Protein AF-A0A0U3IJD3-F1 (afdb_monomer_lite)

Secondary structure (DSSP, 8-state):
---------------PPPPP----SEEEEEEEEEE--S-EEEEEE-TTS-EEEEETT-EEEEEEEEEEEEETTEEEEEEEEEEEEEEEETTEEEEEEEEEEEEEEE-

Structure (mmCIF, N/CA/C/O backbone):
data_AF-A0A0U3IJD3-F1
#
_entry.id   AF-A0A0U3IJD3-F1
#
loop_
_atom_site.group_PDB
_atom_site.id
_atom_site.type_symbol
_atom_site.label_atom_id
_atom_site.label_alt_id
_atom_site.label_comp_id
_atom_site.label_asym_id
_atom_site.label_entity_id
_atom_site.label_seq_id
_atom_site.pdbx_PDB_ins_code
_atom_site.Cartn_x
_atom_site.Cartn_y
_atom_site.Cartn_z
_atom_site.occupancy
_atom_site.B_iso_or_equiv
_atom_site.auth_seq_id
_atom_site.auth_comp_id
_atom_site.auth_asym_id
_atom_site.auth_atom_id
_atom_site.pdbx_PDB_model_num
ATOM 1 N N . MET A 1 1 ? 15.621 -13.611 -23.407 1.00 37.81 1 MET A N 1
ATOM 2 C CA . MET A 1 1 ? 14.267 -13.983 -22.932 1.00 37.81 1 MET A CA 1
ATOM 3 C C . MET A 1 1 ? 14.372 -14.985 -21.781 1.00 37.81 1 MET A C 1
ATOM 5 O O . MET A 1 1 ? 14.388 -16.190 -22.014 1.00 37.81 1 MET A O 1
ATOM 9 N N . LYS A 1 2 ? 14.530 -14.508 -20.540 1.00 36.44 2 LYS A N 1
ATOM 10 C CA . LYS A 1 2 ? 14.560 -15.371 -19.348 1.00 36.44 2 LYS A CA 1
ATOM 11 C C . LYS A 1 2 ? 13.130 -15.481 -18.817 1.00 36.44 2 LYS A C 1
ATOM 13 O O . LYS A 1 2 ? 12.544 -14.480 -18.428 1.00 36.44 2 LYS A O 1
ATOM 18 N N . LYS A 1 3 ? 12.552 -16.681 -18.885 1.00 38.66 3 LYS A N 1
ATOM 19 C CA . LYS A 1 3 ? 11.201 -16.972 -18.393 1.00 38.66 3 LYS A CA 1
ATOM 20 C C . LYS A 1 3 ? 11.256 -16.999 -16.863 1.00 38.66 3 LYS A C 1
ATOM 22 O O . LYS A 1 3 ? 11.812 -17.937 -16.301 1.00 38.66 3 LYS A O 1
ATOM 27 N N . PHE A 1 4 ? 10.733 -15.968 -16.205 1.00 46.16 4 PHE A N 1
ATOM 28 C CA . PHE A 1 4 ? 10.507 -15.999 -14.762 1.00 46.16 4 PHE A CA 1
ATOM 29 C C . PHE A 1 4 ? 9.245 -16.822 -14.495 1.00 46.16 4 PHE A C 1
ATOM 31 O O . PHE A 1 4 ? 8.131 -16.402 -14.801 1.00 46.16 4 PHE A O 1
ATOM 38 N N . SER A 1 5 ? 9.437 -18.043 -14.000 1.00 44.22 5 SER A N 1
ATOM 39 C CA . SER A 1 5 ? 8.352 -18.928 -13.585 1.00 44.22 5 SER A CA 1
ATOM 40 C C . SER A 1 5 ? 7.675 -18.357 -12.339 1.00 44.22 5 SER A C 1
ATOM 42 O O . SER A 1 5 ? 8.294 -18.261 -11.281 1.00 44.22 5 SER A O 1
ATOM 44 N N . LEU A 1 6 ? 6.403 -17.985 -12.472 1.00 47.16 6 LEU A N 1
ATOM 45 C CA . LEU A 1 6 ? 5.543 -17.537 -11.382 1.00 47.16 6 LEU A CA 1
ATOM 46 C C . LEU A 1 6 ? 5.217 -18.738 -10.477 1.00 47.16 6 LEU A C 1
ATOM 48 O O . LEU A 1 6 ? 4.380 -19.574 -10.816 1.00 47.16 6 LEU A O 1
ATOM 52 N N . ALA A 1 7 ? 5.915 -18.865 -9.348 1.00 51.81 7 ALA A N 1
ATOM 53 C CA . ALA A 1 7 ? 5.603 -19.869 -8.338 1.00 51.81 7 ALA A CA 1
ATOM 54 C C . ALA A 1 7 ? 4.404 -19.389 -7.505 1.00 51.81 7 ALA A C 1
ATOM 56 O O . ALA A 1 7 ? 4.516 -18.471 -6.696 1.00 51.81 7 ALA A O 1
ATOM 57 N N . VAL A 1 8 ? 3.242 -20.005 -7.726 1.0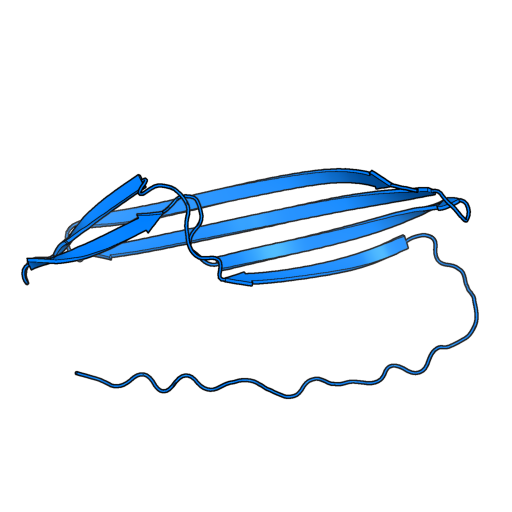0 50.66 8 VAL A N 1
ATOM 58 C CA . VAL A 1 8 ? 2.037 -19.816 -6.909 1.00 50.66 8 VAL A CA 1
ATOM 59 C C . VAL A 1 8 ? 2.298 -20.404 -5.520 1.00 50.66 8 VAL A C 1
ATOM 61 O O . VAL A 1 8 ? 2.387 -21.620 -5.358 1.00 50.66 8 VAL A O 1
ATOM 64 N N . LEU A 1 9 ? 2.429 -19.538 -4.513 1.00 49.53 9 LEU A N 1
ATOM 65 C CA . LEU A 1 9 ? 2.589 -19.918 -3.110 1.00 49.53 9 LEU A CA 1
ATOM 66 C C . LEU A 1 9 ? 1.215 -20.276 -2.511 1.00 49.53 9 LEU A C 1
ATOM 68 O O . LEU A 1 9 ? 0.625 -19.520 -1.745 1.00 49.53 9 LEU A O 1
ATOM 72 N N . ALA A 1 10 ? 0.670 -21.424 -2.908 1.00 55.12 10 ALA A N 1
ATOM 73 C CA . ALA A 1 10 ? -0.526 -21.999 -2.303 1.00 55.12 10 ALA A CA 1
ATOM 74 C C . ALA A 1 10 ? -0.116 -22.950 -1.170 1.00 55.12 10 ALA A C 1
ATOM 76 O O . ALA A 1 10 ? 0.291 -24.069 -1.460 1.00 55.12 10 ALA A O 1
ATOM 77 N N . ALA A 1 11 ? -0.196 -22.496 0.090 1.00 50.28 11 ALA A N 1
ATOM 78 C CA . ALA A 1 11 ? -0.558 -23.301 1.274 1.00 50.28 11 ALA A CA 1
ATOM 79 C C . ALA A 1 11 ? -0.167 -22.598 2.588 1.00 50.28 11 A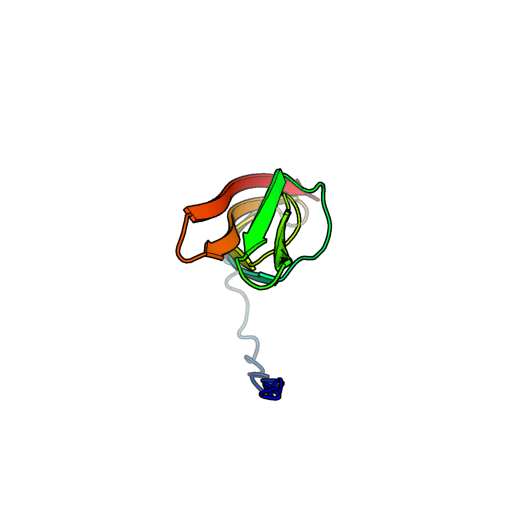LA A C 1
ATOM 81 O O . ALA A 1 11 ? 0.908 -22.837 3.128 1.00 50.28 11 ALA A O 1
ATOM 82 N N . LEU A 1 12 ? -1.080 -21.806 3.154 1.00 46.72 12 LEU A N 1
ATOM 83 C CA . LEU A 1 12 ? -1.131 -21.545 4.599 1.00 46.72 12 LEU A CA 1
ATOM 84 C C . LEU A 1 12 ? -2.598 -21.548 5.052 1.00 46.72 12 LEU A C 1
ATOM 86 O O . LEU A 1 12 ? -3.146 -20.542 5.483 1.00 46.72 12 LEU A O 1
ATOM 90 N N . SER A 1 13 ? -3.268 -22.692 4.920 1.00 46.47 13 SER A N 1
ATOM 91 C CA . SER A 1 13 ? -4.554 -22.932 5.579 1.00 46.47 13 SER A CA 1
ATOM 92 C C . SER A 1 13 ? -4.297 -23.521 6.964 1.00 46.47 13 SER A C 1
ATOM 94 O O . SER A 1 13 ? -4.385 -24.731 7.165 1.00 46.47 13 SER A O 1
ATOM 96 N N . THR A 1 14 ? -3.939 -22.670 7.925 1.00 54.34 14 THR A N 1
ATOM 97 C CA . THR A 1 14 ? -4.019 -23.019 9.346 1.00 54.34 14 THR A CA 1
ATOM 98 C C . THR A 1 14 ? -5.453 -22.789 9.806 1.00 54.34 14 THR A C 1
ATOM 100 O O . THR A 1 14 ? -5.881 -21.651 9.983 1.00 54.34 14 THR A O 1
ATOM 103 N N . THR A 1 15 ? -6.214 -23.865 9.990 1.00 53.62 15 THR A N 1
ATOM 104 C CA . THR A 1 15 ? -7.486 -23.821 10.716 1.00 53.62 15 THR A CA 1
ATOM 105 C C . THR A 1 15 ? -7.181 -23.576 12.193 1.00 53.62 15 THR A C 1
ATOM 107 O O . THR A 1 15 ? -6.772 -24.494 12.904 1.00 53.62 15 THR A O 1
ATOM 110 N N . ALA A 1 16 ? -7.327 -22.333 12.649 1.00 47.88 16 ALA A N 1
ATOM 111 C CA . ALA A 1 16 ? -7.338 -22.026 14.072 1.00 47.88 16 ALA A CA 1
ATOM 112 C C . ALA A 1 16 ? -8.689 -22.471 14.648 1.00 47.88 16 ALA A C 1
ATOM 114 O O . ALA A 1 16 ? -9.743 -22.029 14.192 1.00 47.88 16 ALA A O 1
ATOM 115 N N . TYR A 1 17 ? -8.649 -23.387 15.614 1.00 44.34 17 TYR A N 1
ATOM 116 C CA . TYR A 1 17 ? -9.813 -23.780 16.398 1.00 44.34 17 TYR A CA 1
ATOM 117 C C . TYR A 1 17 ? -10.315 -22.572 17.198 1.00 44.34 17 TYR A C 1
ATOM 119 O O . TYR A 1 17 ? -9.527 -21.890 17.853 1.00 44.34 17 TYR A O 1
ATOM 127 N N . ALA A 1 18 ? -11.619 -22.307 17.117 1.00 45.28 18 ALA A N 1
ATOM 128 C CA . ALA A 1 18 ? -12.298 -21.307 17.927 1.00 45.28 18 ALA A CA 1
ATOM 129 C C . ALA A 1 18 ? -12.296 -21.750 19.400 1.00 45.28 18 ALA A C 1
ATOM 131 O O . ALA A 1 18 ? -12.838 -22.805 19.728 1.00 45.28 18 ALA A O 1
ATOM 132 N N . SER A 1 19 ? -11.688 -20.940 20.266 1.00 40.22 19 SER A N 1
ATOM 133 C CA . SER A 1 19 ? -11.844 -21.016 21.721 1.00 40.22 19 SER A CA 1
ATOM 134 C C . SER A 1 19 ? -12.843 -19.943 22.162 1.00 40.22 19 SER A C 1
ATOM 136 O O . SER A 1 19 ? -12.829 -18.841 21.618 1.00 40.22 19 SER A O 1
ATOM 138 N N . GLU A 1 20 ? -13.710 -20.293 23.112 1.00 42.44 20 GLU A N 1
ATOM 139 C CA . GLU A 1 20 ? -14.856 -19.514 23.601 1.00 42.44 20 GLU A CA 1
ATOM 140 C C . GLU A 1 20 ? -14.552 -18.077 24.071 1.00 42.44 20 GLU A C 1
ATOM 142 O O . GLU A 1 20 ? -13.467 -17.756 24.560 1.00 42.44 20 GLU A O 1
ATOM 147 N N . ASP A 1 21 ? -15.597 -17.253 23.927 1.00 53.56 21 ASP A N 1
ATOM 148 C CA . ASP A 1 21 ? -15.762 -15.823 24.196 1.00 53.56 21 ASP A CA 1
ATOM 149 C C . ASP A 1 21 ? -15.057 -15.277 25.452 1.00 53.56 21 ASP A C 1
ATOM 151 O O . ASP A 1 21 ? -15.591 -15.225 26.560 1.00 53.56 21 ASP A O 1
ATOM 155 N N . ILE A 1 22 ? -13.888 -14.689 25.224 1.00 50.31 22 ILE A N 1
ATOM 156 C CA . ILE A 1 22 ? -13.646 -13.320 25.673 1.00 50.31 22 ILE A CA 1
ATOM 157 C C . ILE A 1 22 ? -13.866 -12.482 24.419 1.00 50.31 22 ILE A C 1
ATOM 159 O O . ILE A 1 22 ? -13.016 -12.507 23.527 1.00 50.31 22 ILE A O 1
ATOM 163 N N . THR A 1 23 ? -15.002 -11.786 24.310 1.00 66.81 23 THR A N 1
ATOM 164 C CA . THR A 1 23 ? -15.288 -10.895 23.177 1.00 66.81 23 THR A CA 1
ATOM 165 C C . THR A 1 23 ? -14.344 -9.699 23.276 1.00 66.81 23 THR A C 1
ATOM 167 O O . THR A 1 23 ? -14.685 -8.648 23.812 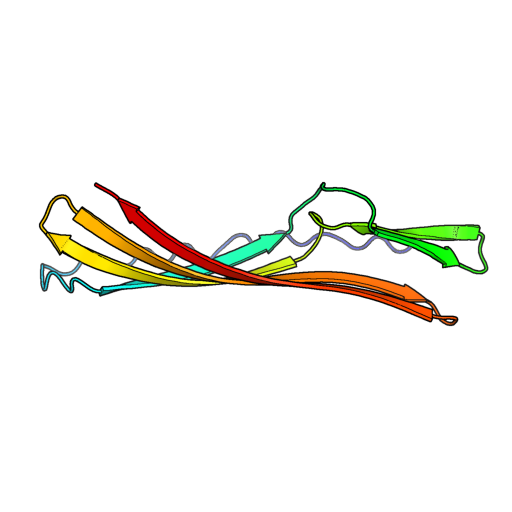1.00 66.81 23 THR A O 1
ATOM 170 N N . ASN A 1 24 ? -13.090 -9.889 22.866 1.00 76.62 24 ASN A N 1
ATOM 171 C CA . ASN A 1 24 ? -12.124 -8.815 22.775 1.00 76.62 24 ASN A CA 1
ATOM 172 C C . ASN A 1 24 ? -12.665 -7.858 21.710 1.00 76.62 24 ASN A C 1
ATOM 174 O O . ASN A 1 24 ? -12.736 -8.249 20.542 1.00 76.62 24 ASN A O 1
A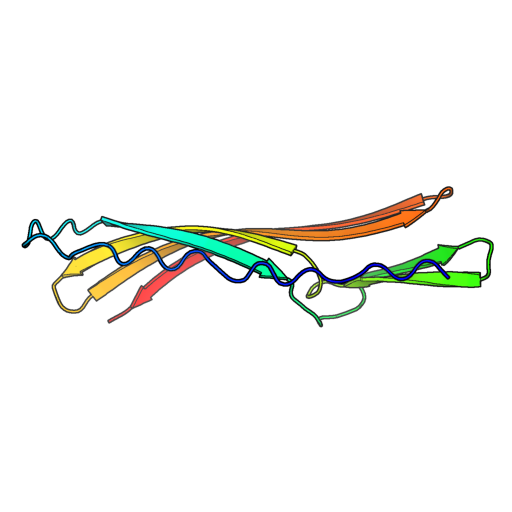TOM 178 N N . PRO A 1 25 ? -13.065 -6.628 22.079 1.00 90.06 25 PRO A N 1
ATOM 179 C CA . PRO A 1 25 ? -13.623 -5.696 21.112 1.00 90.06 25 PRO A CA 1
ATOM 180 C C . PRO A 1 25 ? -12.585 -5.313 20.053 1.00 90.06 25 PRO A C 1
ATOM 182 O O . PRO A 1 25 ? -12.955 -4.779 19.015 1.00 90.06 25 PRO A O 1
ATOM 185 N N . LEU A 1 26 ? -11.298 -5.589 20.293 1.00 93.75 26 LEU A N 1
ATOM 186 C CA . LEU A 1 26 ? -10.201 -5.300 19.388 1.00 93.75 26 LEU A CA 1
ATOM 187 C C . LEU A 1 26 ? -9.829 -6.519 18.530 1.00 93.75 26 LEU A C 1
ATOM 189 O O . LEU A 1 26 ? -9.419 -7.560 19.042 1.00 93.75 26 LEU A O 1
ATOM 193 N N . SER A 1 27 ? -9.883 -6.350 17.210 1.00 94.00 27 SER A N 1
ATOM 194 C CA . SER A 1 27 ? -9.369 -7.300 16.214 1.00 94.00 27 SER A CA 1
ATOM 195 C C . SER A 1 27 ? -8.301 -6.643 15.343 1.00 94.00 27 SER A C 1
ATOM 197 O O . SER A 1 27 ? -8.366 -5.444 15.099 1.00 94.00 27 SER A O 1
ATOM 199 N N . PHE A 1 28 ? -7.339 -7.416 14.838 1.00 95.06 28 PHE A N 1
ATOM 200 C CA . PHE A 1 28 ? -6.263 -6.920 13.971 1.00 95.06 28 PHE A CA 1
ATOM 201 C C . PHE A 1 28 ? -6.399 -7.465 12.550 1.00 95.06 28 PHE A C 1
ATOM 203 O O . PHE A 1 28 ? -6.927 -8.553 12.333 1.00 95.06 28 PHE A O 1
ATOM 210 N N . SER A 1 29 ? -5.889 -6.715 11.580 1.00 94.19 29 SER A N 1
ATOM 211 C CA . SER A 1 29 ? -5.856 -7.089 10.169 1.00 94.19 29 SER A CA 1
ATOM 212 C C . SER A 1 29 ? -4.523 -6.695 9.541 1.00 94.19 29 SER A C 1
ATOM 214 O O . SER A 1 29 ? -3.874 -5.738 9.966 1.00 94.19 29 SER A O 1
ATOM 216 N N . ALA A 1 30 ? -4.121 -7.451 8.527 1.00 96.69 30 ALA A N 1
ATOM 217 C CA . ALA A 1 30 ? -2.976 -7.159 7.681 1.00 96.69 30 ALA A CA 1
ATOM 218 C C . ALA A 1 30 ? -3.436 -7.192 6.223 1.00 96.69 30 ALA A C 1
ATOM 220 O O . ALA A 1 30 ? -4.255 -8.032 5.845 1.00 96.69 30 ALA A O 1
ATOM 221 N N . THR A 1 31 ? -2.892 -6.293 5.415 1.00 94.94 31 THR A N 1
ATOM 222 C CA . THR A 1 31 ? -3.221 -6.148 3.999 1.00 94.94 31 THR A CA 1
ATOM 223 C C . THR A 1 31 ? -1.949 -6.320 3.191 1.00 94.94 31 THR A C 1
ATOM 225 O O . THR A 1 31 ? -0.949 -5.657 3.454 1.00 94.94 31 THR A O 1
ATOM 228 N N . ALA A 1 32 ? -1.988 -7.196 2.195 1.00 97.00 32 ALA A N 1
ATOM 229 C CA . ALA A 1 32 ? -0.941 -7.331 1.196 1.00 97.00 32 ALA A CA 1
ATOM 230 C C . ALA A 1 32 ? -1.591 -7.646 -0.151 1.00 97.00 32 ALA A C 1
ATOM 232 O O . ALA A 1 32 ? -2.475 -8.500 -0.227 1.00 97.00 32 ALA A O 1
ATOM 233 N N . GLY A 1 33 ? -1.175 -6.966 -1.212 1.00 96.06 33 GLY A N 1
ATOM 234 C CA . GLY A 1 33 ? -1.724 -7.191 -2.543 1.00 96.06 33 GLY A CA 1
ATOM 235 C C . GLY A 1 33 ? -0.938 -6.469 -3.623 1.00 96.06 33 GLY A C 1
ATOM 236 O O . GLY A 1 33 ? -0.131 -5.595 -3.328 1.00 96.06 33 GLY A O 1
ATOM 237 N N . TYR A 1 34 ? -1.185 -6.840 -4.875 1.00 95.88 34 TYR A N 1
ATOM 238 C CA . TYR A 1 34 ? -0.670 -6.134 -6.043 1.00 95.88 34 TYR A CA 1
ATOM 239 C C . TYR A 1 34 ? -1.857 -5.640 -6.869 1.00 95.88 34 TYR A C 1
ATOM 241 O O . TYR A 1 34 ? -2.771 -6.421 -7.152 1.00 95.88 34 TYR A O 1
ATOM 249 N N . THR A 1 35 ? -1.878 -4.360 -7.222 1.00 94.94 35 THR A N 1
ATOM 250 C CA . THR A 1 35 ? -2.960 -3.745 -7.997 1.00 94.94 35 THR A CA 1
ATOM 251 C C . THR A 1 35 ? -2.504 -3.405 -9.406 1.00 94.94 35 THR A C 1
ATOM 253 O O . THR A 1 35 ? -1.317 -3.269 -9.683 1.00 94.94 35 THR A O 1
ATOM 256 N N . PHE A 1 36 ? -3.472 -3.275 -10.312 1.00 93.50 36 PHE A N 1
ATOM 257 C CA . PHE A 1 36 ? -3.251 -2.886 -11.699 1.00 93.50 36 PHE A CA 1
ATOM 258 C C . PHE A 1 36 ? -4.266 -1.806 -12.073 1.00 93.50 36 PHE A C 1
ATOM 260 O O . PHE A 1 36 ? -5.445 -1.920 -11.734 1.00 93.50 36 PHE A O 1
ATOM 267 N N . GLY A 1 37 ? -3.828 -0.787 -12.811 1.00 91.75 37 GLY A N 1
ATOM 268 C CA . GLY A 1 37 ? -4.687 0.290 -13.303 1.00 91.75 37 GLY A CA 1
ATOM 269 C C . GLY A 1 37 ? -4.245 1.672 -12.831 1.00 91.75 37 GLY A C 1
ATOM 270 O O . GLY A 1 37 ? -3.082 1.885 -12.491 1.00 91.75 37 GLY A O 1
ATOM 271 N N . GLY A 1 38 ? -5.188 2.615 -12.840 1.00 92.50 38 GLY A N 1
ATOM 272 C CA . GLY A 1 38 ? -4.917 4.031 -12.600 1.00 92.50 38 GLY A CA 1
ATOM 273 C C . GLY A 1 38 ? -4.244 4.729 -13.784 1.00 92.50 38 GLY A C 1
ATOM 274 O O . GLY A 1 38 ? -3.941 4.114 -14.811 1.00 92.50 38 GLY A O 1
ATOM 275 N N . ASP A 1 39 ? -4.021 6.028 -13.612 1.00 94.69 39 ASP A N 1
ATOM 276 C CA . ASP A 1 39 ? -3.417 6.879 -14.633 1.00 94.69 39 ASP A CA 1
ATOM 277 C C . ASP A 1 39 ? -1.893 6.723 -14.654 1.00 94.69 39 ASP A C 1
ATOM 279 O O . ASP A 1 39 ? -1.256 6.513 -13.615 1.00 94.69 39 ASP A O 1
ATOM 283 N N . THR A 1 40 ? -1.306 6.834 -15.847 1.00 95.06 40 THR A N 1
ATOM 284 C CA . THR A 1 40 ? 0.150 6.870 -16.016 1.00 95.06 40 THR A CA 1
ATOM 285 C C . THR A 1 40 ? 0.695 8.179 -15.457 1.00 95.06 40 THR A C 1
ATOM 287 O O . THR A 1 40 ? 0.298 9.256 -15.898 1.00 95.06 40 THR A O 1
ATOM 290 N N . LEU A 1 41 ? 1.618 8.079 -14.502 1.00 92.06 41 LEU A N 1
ATOM 291 C CA . LEU A 1 41 ? 2.282 9.227 -13.883 1.00 92.06 41 LEU A CA 1
ATOM 292 C C . LEU A 1 41 ? 3.563 9.609 -14.623 1.00 92.06 41 LEU A C 1
ATOM 294 O O . LEU A 1 41 ? 3.908 10.785 -14.702 1.00 92.06 41 LEU A O 1
ATOM 298 N N . GLY A 1 42 ? 4.246 8.620 -15.193 1.00 91.12 42 GLY A N 1
ATOM 299 C CA . GLY A 1 42 ? 5.411 8.828 -16.036 1.00 91.12 42 GLY A CA 1
ATOM 300 C C . GLY A 1 42 ? 5.839 7.539 -16.721 1.00 91.12 42 GLY A C 1
ATOM 301 O O . GLY A 1 42 ? 5.488 6.442 -16.282 1.00 91.12 42 GLY A O 1
ATOM 302 N N . THR A 1 43 ? 6.590 7.698 -17.805 1.00 90.81 43 THR A N 1
ATOM 303 C CA . THR A 1 43 ? 7.171 6.599 -18.574 1.00 90.81 43 THR A CA 1
ATOM 304 C C . THR A 1 43 ? 8.660 6.850 -18.715 1.00 90.81 43 THR A C 1
ATOM 306 O O . THR A 1 43 ? 9.066 7.918 -19.175 1.00 90.81 43 THR A O 1
ATOM 309 N N . LEU A 1 44 ? 9.457 5.868 -18.318 1.00 89.12 44 LEU A N 1
ATOM 310 C CA . LEU A 1 44 ? 10.882 5.815 -18.609 1.00 89.12 44 LEU A CA 1
ATOM 311 C C . LEU A 1 44 ? 11.079 5.086 -19.935 1.00 89.12 44 LEU A C 1
ATOM 313 O O . LEU A 1 44 ? 10.475 4.038 -20.151 1.00 89.12 44 LEU A O 1
ATOM 317 N N . VAL A 1 45 ? 11.908 5.663 -20.804 1.00 88.12 45 VAL A N 1
ATOM 318 C CA . VAL A 1 45 ? 12.330 5.060 -22.073 1.00 88.12 45 VAL A CA 1
ATOM 319 C C . VAL A 1 45 ? 13.795 4.666 -21.931 1.00 88.12 45 VAL A C 1
ATOM 321 O O . VAL A 1 45 ? 14.634 5.500 -21.578 1.00 88.12 45 VAL A O 1
ATOM 324 N N . TYR A 1 46 ? 14.077 3.392 -22.167 1.00 84.81 46 TYR A N 1
ATOM 325 C CA . TYR A 1 46 ? 15.395 2.786 -22.036 1.00 84.81 46 TYR A CA 1
ATOM 326 C C . TYR A 1 46 ? 16.206 2.923 -23.332 1.00 84.81 46 TYR A C 1
ATOM 328 O O . TYR A 1 46 ? 15.667 3.215 -24.398 1.00 84.81 46 TYR A O 1
ATOM 336 N N . GLU A 1 47 ? 17.520 2.698 -23.254 1.00 86.94 47 GLU A N 1
ATOM 337 C CA . GLU A 1 47 ? 18.424 2.811 -24.413 1.00 86.94 47 GLU A CA 1
ATOM 338 C C . GLU A 1 47 ? 18.157 1.769 -25.513 1.00 86.94 47 GLU A C 1
ATOM 340 O O . GLU A 1 47 ? 18.566 1.962 -26.656 1.00 86.94 47 GLU A O 1
ATOM 345 N N . ASP A 1 48 ? 17.475 0.669 -25.183 1.00 87.44 48 ASP A N 1
ATOM 346 C CA . ASP A 1 48 ? 17.050 -0.369 -26.128 1.00 87.44 48 ASP A CA 1
ATOM 347 C C . ASP A 1 48 ? 15.656 -0.109 -26.733 1.00 87.44 48 ASP A C 1
ATOM 349 O O . ASP A 1 48 ? 15.044 -1.028 -27.282 1.00 87.44 48 ASP A O 1
ATOM 353 N N . ASP A 1 49 ? 15.162 1.131 -26.624 1.00 86.25 49 ASP A N 1
ATOM 354 C CA . ASP A 1 49 ? 13.820 1.592 -27.008 1.00 86.25 49 ASP A CA 1
ATOM 355 C C . ASP A 1 49 ? 12.659 0.901 -26.261 1.00 86.25 49 ASP A C 1
ATOM 357 O O . ASP A 1 49 ? 11.492 1.121 -26.598 1.00 86.25 49 ASP A O 1
ATOM 361 N N . SER A 1 50 ? 12.927 0.081 -25.235 1.00 88.25 50 SER A N 1
ATOM 362 C CA . SER A 1 50 ? 11.866 -0.408 -24.350 1.00 88.25 50 SER A CA 1
ATOM 363 C C . SER A 1 50 ? 11.368 0.700 -23.421 1.00 88.25 50 SER A C 1
ATOM 365 O O . SER A 1 50 ? 12.039 1.715 -23.214 1.00 88.25 50 SER A O 1
ATOM 367 N N . ASP A 1 51 ? 10.181 0.521 -22.844 1.00 88.50 51 ASP A N 1
ATOM 368 C CA . ASP A 1 51 ? 9.604 1.474 -21.906 1.00 88.50 51 ASP A CA 1
ATOM 369 C C . ASP A 1 51 ? 9.026 0.803 -20.654 1.00 88.50 51 ASP A C 1
ATOM 371 O O . ASP A 1 51 ? 8.674 -0.379 -20.632 1.00 88.50 51 ASP A O 1
ATOM 375 N N . ASN A 1 52 ? 8.958 1.571 -19.568 1.00 88.56 52 ASN A N 1
ATOM 376 C CA . ASN A 1 52 ? 8.273 1.166 -18.348 1.00 88.56 52 ASN A CA 1
ATOM 377 C C . ASN A 1 52 ? 7.523 2.358 -17.749 1.00 88.56 52 ASN A C 1
ATOM 379 O O . ASN A 1 52 ? 8.082 3.440 -17.552 1.00 88.56 52 ASN A O 1
ATOM 383 N N . SER A 1 53 ? 6.234 2.159 -17.482 1.00 91.06 53 SER A N 1
ATOM 384 C CA . SER A 1 53 ? 5.341 3.194 -16.969 1.00 91.06 53 SER A CA 1
ATOM 385 C C . SER A 1 53 ? 5.013 2.958 -15.506 1.00 91.06 53 SER A C 1
ATOM 387 O O . SER A 1 53 ? 4.489 1.905 -15.151 1.00 91.06 53 SER A O 1
ATOM 389 N N . VAL A 1 54 ? 5.188 3.996 -14.695 1.00 92.38 54 VAL A N 1
ATOM 390 C CA . VAL A 1 54 ? 4.720 4.029 -13.306 1.00 92.38 54 VAL A CA 1
ATOM 391 C C . VAL A 1 54 ? 3.306 4.597 -13.271 1.00 92.38 54 VAL A C 1
ATOM 393 O O . VAL A 1 54 ? 3.028 5.635 -13.891 1.00 92.38 54 VAL A O 1
ATOM 396 N N . LYS A 1 55 ? 2.392 3.932 -12.558 1.00 94.12 55 LYS A N 1
ATOM 397 C CA . LYS A 1 55 ? 0.967 4.306 -12.514 1.00 94.12 55 LYS A CA 1
ATOM 398 C C . LYS A 1 55 ? 0.474 4.548 -11.096 1.00 94.12 55 LYS A C 1
ATOM 400 O O . LYS A 1 55 ? 0.850 3.857 -10.161 1.00 94.12 55 LYS A O 1
ATOM 405 N N . ALA A 1 56 ? -0.479 5.465 -10.944 1.00 91.88 56 ALA A N 1
ATOM 406 C CA . ALA A 1 56 ? -1.049 5.815 -9.637 1.00 91.88 56 ALA A CA 1
ATOM 407 C C . ALA A 1 56 ? -1.858 4.681 -8.966 1.00 91.88 56 ALA A C 1
ATOM 409 O O . ALA A 1 56 ? -2.173 4.755 -7.774 1.00 91.88 56 ALA A O 1
ATOM 410 N N . GLY A 1 57 ? -2.265 3.670 -9.741 1.00 91.19 57 GLY A N 1
ATOM 411 C CA . GLY A 1 57 ? -3.088 2.544 -9.293 1.00 91.19 57 GLY A CA 1
ATOM 412 C C . GLY A 1 57 ? -2.433 1.175 -9.476 1.00 91.19 57 GLY A C 1
ATOM 413 O O . GLY A 1 57 ? -3.077 0.164 -9.192 1.00 91.19 57 GLY A O 1
ATOM 414 N N . SER A 1 58 ? -1.193 1.129 -9.960 1.00 94.00 58 SER A N 1
ATOM 415 C CA . SER A 1 58 ? -0.441 -0.113 -10.129 1.00 94.00 58 SER A CA 1
ATOM 416 C C . SER A 1 58 ? 0.547 -0.273 -8.985 1.00 94.00 58 SER A C 1
ATOM 418 O O . SER A 1 58 ? 0.967 0.728 -8.417 1.00 94.00 58 SER A O 1
ATOM 420 N N . GLY A 1 59 ? 0.923 -1.511 -8.674 1.00 94.75 59 GLY A N 1
ATOM 421 C CA . GLY A 1 59 ? 2.014 -1.790 -7.748 1.00 94.75 59 GLY A CA 1
ATOM 422 C C . GLY A 1 59 ? 1.598 -2.512 -6.470 1.00 94.75 59 GLY A C 1
ATOM 423 O O . GLY A 1 59 ? 0.509 -3.075 -6.354 1.00 94.75 59 GLY A O 1
ATOM 424 N N . LEU A 1 60 ? 2.523 -2.562 -5.514 1.00 96.88 60 LEU A N 1
ATOM 425 C CA . LEU A 1 60 ? 2.387 -3.311 -4.268 1.00 96.88 60 LEU A CA 1
ATOM 426 C C . LEU A 1 60 ? 1.691 -2.467 -3.200 1.00 96.88 60 LEU A C 1
ATOM 428 O O . LEU A 1 60 ? 2.124 -1.357 -2.900 1.00 96.88 60 LEU A O 1
ATOM 432 N N . ILE A 1 61 ? 0.683 -3.035 -2.547 1.00 97.38 61 ILE A N 1
ATOM 433 C CA . ILE A 1 61 ? 0.047 -2.473 -1.357 1.00 97.38 61 ILE A CA 1
ATOM 434 C C . ILE A 1 61 ? 0.389 -3.349 -0.162 1.00 97.38 61 ILE A C 1
ATOM 436 O O . ILE A 1 61 ? 0.121 -4.550 -0.178 1.00 97.38 61 ILE A O 1
ATOM 440 N N . LEU A 1 62 ? 0.927 -2.738 0.890 1.00 97.94 62 LEU A N 1
ATOM 441 C CA . LEU A 1 62 ? 1.120 -3.358 2.198 1.00 97.94 62 LEU A CA 1
ATOM 442 C C . LEU A 1 62 ? 0.471 -2.488 3.266 1.00 97.94 62 LEU A C 1
ATOM 444 O O . LEU A 1 62 ? 0.566 -1.266 3.221 1.00 97.94 62 LEU A O 1
ATOM 448 N N . GLY A 1 63 ? -0.169 -3.095 4.251 1.00 97.69 63 GLY A N 1
ATOM 449 C CA . GLY A 1 63 ? -0.834 -2.348 5.301 1.00 97.69 63 GLY A CA 1
ATOM 450 C C . GLY A 1 63 ? -1.266 -3.205 6.467 1.00 97.69 63 GLY A C 1
ATOM 451 O O . GLY A 1 63 ? -1.079 -4.421 6.501 1.00 97.69 63 GLY A O 1
ATOM 452 N N . GLY A 1 64 ? -1.872 -2.538 7.428 1.00 97.62 64 GLY A N 1
ATOM 453 C CA . GLY A 1 64 ? -2.474 -3.168 8.579 1.00 97.62 64 GLY A CA 1
ATOM 454 C C . GLY A 1 64 ? -3.567 -2.292 9.142 1.00 97.62 64 GLY A C 1
ATOM 455 O O . GLY A 1 64 ? -3.685 -1.107 8.823 1.00 97.62 64 GLY A O 1
ATOM 456 N N . GLY A 1 65 ? -4.368 -2.896 9.993 1.00 97.12 65 GLY A N 1
ATOM 457 C CA . GLY A 1 65 ? -5.469 -2.206 10.616 1.00 97.12 65 GLY A CA 1
ATOM 458 C C . GLY A 1 65 ? -5.932 -2.906 11.863 1.00 97.12 65 GLY A C 1
ATOM 459 O O . GLY A 1 65 ? -5.537 -4.033 12.16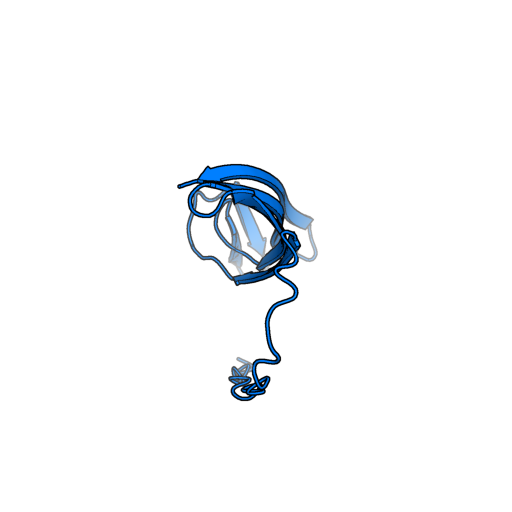7 1.00 97.12 65 GLY A O 1
ATOM 460 N N . PHE A 1 66 ? -6.809 -2.231 12.573 1.00 96.12 66 PHE A N 1
ATOM 461 C CA . PHE A 1 66 ? -7.527 -2.818 13.677 1.00 96.12 66 PHE A CA 1
ATOM 462 C C . PHE A 1 66 ? -8.983 -2.387 13.634 1.00 96.12 66 PHE A C 1
ATOM 464 O O . PHE A 1 66 ? -9.338 -1.320 13.132 1.00 96.12 66 PHE A O 1
ATOM 471 N N . ASN A 1 67 ? -9.825 -3.268 14.140 1.00 95.75 67 ASN A N 1
ATOM 472 C CA . ASN A 1 67 ? -11.245 -3.062 14.289 1.00 95.75 67 ASN A CA 1
ATOM 473 C C . ASN A 1 67 ? -11.577 -2.990 15.771 1.00 95.75 67 ASN A C 1
ATOM 475 O O . ASN A 1 67 ? -11.081 -3.817 16.535 1.00 95.75 67 ASN A O 1
ATOM 479 N N . TYR A 1 68 ? -12.415 -2.035 16.151 1.00 94.88 68 TYR A N 1
ATOM 480 C CA . TYR A 1 68 ? -12.930 -1.903 17.502 1.00 94.88 68 TYR A CA 1
ATOM 481 C C . TYR A 1 68 ? -14.458 -1.986 17.499 1.00 94.88 68 TYR A C 1
ATOM 483 O O . TYR A 1 68 ? -15.123 -1.098 16.962 1.00 94.88 68 TYR A O 1
ATOM 491 N N . ALA A 1 69 ? -15.001 -3.032 18.119 1.00 94.44 69 ALA A N 1
ATOM 492 C CA . ALA A 1 69 ? -16.433 -3.199 18.333 1.00 94.44 69 ALA A CA 1
ATOM 493 C C . ALA A 1 69 ? -16.898 -2.294 19.480 1.00 94.44 69 ALA A C 1
ATOM 495 O O . ALA A 1 69 ? -16.543 -2.495 20.644 1.00 94.44 69 ALA A O 1
ATOM 496 N N . LEU A 1 70 ? -17.686 -1.270 19.155 1.00 92.00 70 LEU A N 1
ATOM 497 C CA . LEU A 1 70 ? -18.296 -0.375 20.143 1.00 92.00 70 LEU A CA 1
ATOM 498 C C . LEU A 1 70 ? -19.566 -0.984 20.741 1.00 92.00 70 LEU A C 1
ATOM 500 O O . LEU A 1 70 ? -19.907 -0.701 21.890 1.00 92.00 70 LEU A O 1
ATOM 504 N N . SER A 1 71 ? -20.282 -1.791 19.959 1.00 91.50 71 SER A N 1
ATOM 505 C CA . SER A 1 71 ? -21.475 -2.525 20.376 1.00 91.50 71 SER A CA 1
ATOM 506 C C . SER A 1 71 ? -21.631 -3.803 19.542 1.00 91.50 71 SER A C 1
ATOM 508 O O . SER A 1 71 ? -20.797 -4.109 18.700 1.00 91.50 71 SER A O 1
ATOM 510 N N . GLN A 1 72 ? -22.718 -4.551 19.749 1.00 88.19 72 GLN A N 1
ATOM 511 C CA . GLN A 1 72 ? -23.023 -5.748 18.950 1.00 88.19 72 GLN A CA 1
ATOM 512 C C . GLN A 1 72 ? -23.365 -5.441 17.480 1.00 88.19 72 GLN A C 1
ATOM 514 O O . GLN A 1 72 ? -23.476 -6.362 16.677 1.00 88.19 72 GLN A O 1
ATOM 519 N N . THR A 1 73 ? -23.591 -4.172 17.138 1.00 93.19 73 THR A N 1
ATOM 520 C CA . THR A 1 73 ? -24.075 -3.736 15.819 1.00 93.19 73 THR A CA 1
ATOM 521 C C . THR A 1 73 ? -23.323 -2.513 15.305 1.00 93.19 73 THR A C 1
ATOM 523 O O . THR A 1 73 ? -23.847 -1.787 14.467 1.00 93.19 73 THR A O 1
ATOM 526 N N . PHE A 1 74 ? -22.188 -2.158 15.909 1.00 94.00 74 PHE A N 1
ATOM 527 C CA . PHE A 1 74 ? -21.459 -0.964 15.507 1.00 94.00 74 PHE A CA 1
ATOM 528 C C . PHE A 1 74 ? -19.977 -1.087 15.817 1.00 94.00 74 PHE A C 1
ATOM 530 O O . PHE A 1 74 ? -19.579 -1.281 16.971 1.00 94.00 74 PHE A O 1
ATOM 537 N N . ASP A 1 75 ? -19.182 -0.848 14.785 1.00 94.00 75 ASP A N 1
ATOM 538 C CA . ASP A 1 75 ? -17.744 -1.034 14.778 1.00 94.00 75 ASP A CA 1
ATOM 539 C C . ASP A 1 75 ? -17.051 0.186 14.164 1.00 94.00 75 ASP A C 1
ATOM 541 O O . ASP A 1 75 ? -17.602 0.906 13.326 1.00 94.00 75 ASP A O 1
ATOM 545 N N . ILE A 1 76 ? -15.794 0.392 14.550 1.00 97.00 76 ILE A N 1
ATOM 546 C CA . ILE A 1 76 ? -14.885 1.323 13.883 1.00 97.00 76 ILE A CA 1
ATOM 547 C C . ILE A 1 76 ? -13.661 0.554 13.409 1.00 97.00 76 ILE A C 1
ATOM 549 O O . ILE A 1 76 ? -12.946 -0.048 14.212 1.00 97.00 76 ILE A O 1
ATOM 553 N N . ARG A 1 77 ? -13.364 0.657 12.113 1.00 96.44 77 ARG A N 1
ATOM 554 C CA . ARG A 1 77 ? -12.124 0.156 11.522 1.00 96.44 77 ARG A CA 1
ATOM 555 C C . ARG A 1 77 ? -11.150 1.287 11.259 1.00 96.44 77 ARG A C 1
ATOM 557 O O . ARG A 1 77 ? -11.518 2.298 10.666 1.00 96.44 77 ARG A O 1
ATOM 564 N N . LEU A 1 78 ? -9.900 1.073 11.644 1.00 98.00 78 LEU A N 1
ATOM 565 C CA . LEU A 1 78 ? -8.769 1.921 11.300 1.00 98.00 78 LEU A CA 1
ATOM 566 C C . LEU A 1 78 ? -7.793 1.112 10.453 1.00 98.00 78 LEU A C 1
ATOM 568 O O . LEU A 1 78 ? -7.358 0.047 10.885 1.00 98.00 78 LEU A O 1
ATOM 572 N N . ASN A 1 79 ? -7.434 1.617 9.273 1.00 97.69 79 ASN A N 1
ATOM 573 C CA . ASN A 1 79 ? -6.408 1.010 8.423 1.00 97.69 79 ASN A CA 1
ATOM 574 C C . ASN A 1 79 ? -5.347 2.037 8.038 1.00 97.69 79 ASN A C 1
ATOM 576 O O . ASN A 1 79 ? -5.635 3.222 7.867 1.00 97.69 79 ASN A O 1
ATOM 580 N N . ALA A 1 80 ? -4.123 1.559 7.855 1.00 98.19 80 ALA A N 1
ATOM 581 C CA . ALA A 1 80 ? -3.017 2.296 7.272 1.00 98.19 80 ALA A CA 1
ATOM 582 C C . ALA A 1 80 ? -2.294 1.401 6.262 1.00 98.19 80 ALA A C 1
ATOM 584 O O . ALA A 1 80 ? -2.107 0.205 6.493 1.00 98.19 80 ALA A O 1
ATOM 585 N N . SER A 1 81 ? -1.883 1.972 5.136 1.00 97.69 81 SER A N 1
ATOM 586 C CA . SER A 1 81 ? -1.222 1.243 4.058 1.00 97.69 81 SER A CA 1
ATOM 587 C C . SER A 1 81 ? -0.216 2.113 3.315 1.00 97.69 81 SER A C 1
ATOM 589 O O . SER A 1 81 ? -0.351 3.335 3.253 1.00 97.69 81 SER A O 1
ATOM 591 N N . ILE A 1 82 ? 0.788 1.465 2.739 1.00 97.44 82 ILE A N 1
ATOM 592 C CA . ILE A 1 82 ? 1.720 2.025 1.770 1.00 97.44 82 ILE A CA 1
ATOM 593 C C . ILE A 1 82 ? 1.456 1.360 0.416 1.00 97.44 82 ILE A C 1
ATOM 595 O O . ILE A 1 82 ? 1.301 0.142 0.340 1.00 97.44 82 ILE A O 1
ATOM 599 N N . HIS A 1 83 ? 1.375 2.163 -0.639 1.00 97.25 83 HIS A N 1
ATOM 600 C CA . HIS A 1 83 ? 1.239 1.724 -2.024 1.00 97.25 83 HIS A CA 1
ATOM 601 C C . HIS A 1 83 ? 2.474 2.179 -2.800 1.00 97.25 83 HIS A C 1
ATOM 603 O O . HIS A 1 83 ? 2.802 3.364 -2.749 1.00 97.25 83 HIS A O 1
ATOM 609 N N . LEU A 1 84 ? 3.159 1.249 -3.461 1.00 94.94 84 LEU A N 1
ATOM 610 C CA . LEU A 1 84 ? 4.455 1.457 -4.099 1.00 94.94 84 LEU A CA 1
ATOM 611 C C . LEU A 1 84 ? 4.441 0.953 -5.541 1.00 94.94 84 LEU A C 1
ATOM 613 O O . LEU A 1 84 ? 4.035 -0.183 -5.782 1.00 94.94 84 LEU A O 1
ATOM 617 N N . ASP A 1 85 ? 4.966 1.759 -6.456 1.00 93.81 85 ASP A N 1
ATOM 618 C CA . ASP A 1 85 ? 5.268 1.376 -7.838 1.00 93.81 85 ASP A CA 1
ATOM 619 C C . ASP A 1 85 ? 6.572 2.053 -8.264 1.00 93.81 85 ASP A C 1
ATOM 621 O O . ASP A 1 85 ? 6.824 3.198 -7.882 1.00 93.81 85 ASP A O 1
ATOM 625 N N . SER A 1 86 ? 7.422 1.366 -9.020 1.00 90.25 86 SER A N 1
ATOM 626 C CA . SER A 1 86 ? 8.698 1.930 -9.460 1.00 90.25 86 SER A CA 1
ATOM 627 C C . SER A 1 86 ? 9.112 1.412 -10.827 1.00 90.25 86 SER A C 1
ATOM 629 O O . SER A 1 86 ? 8.809 0.285 -11.222 1.00 90.25 86 SER A O 1
ATOM 631 N N . ALA A 1 87 ? 9.839 2.259 -11.542 1.00 87.75 87 ALA A N 1
ATOM 632 C CA . ALA A 1 87 ? 10.565 1.909 -12.743 1.00 87.75 87 ALA A CA 1
ATOM 633 C C . ALA A 1 87 ? 11.996 2.430 -12.589 1.00 87.75 87 ALA A C 1
ATOM 635 O O . ALA A 1 87 ? 12.219 3.629 -12.421 1.00 87.75 87 ALA A O 1
ATOM 636 N N . ASP A 1 88 ? 12.952 1.507 -12.618 1.00 84.38 88 ASP A N 1
ATOM 637 C CA . ASP A 1 88 ? 14.377 1.795 -12.490 1.00 84.38 88 ASP A CA 1
ATOM 638 C C . ASP A 1 88 ? 15.037 1.725 -13.873 1.00 84.38 88 ASP A C 1
ATOM 640 O O . ASP A 1 88 ? 14.781 0.780 -14.628 1.00 84.38 88 ASP A O 1
ATOM 644 N N . ALA A 1 89 ? 15.882 2.706 -14.203 1.00 76.19 89 ALA A N 1
ATOM 645 C CA . ALA A 1 89 ? 16.718 2.746 -15.403 1.00 76.19 89 ALA A CA 1
ATOM 646 C C . ALA A 1 89 ? 18.138 3.234 -15.074 1.00 76.19 89 ALA A C 1
ATOM 648 O O . ALA A 1 89 ? 18.349 3.949 -14.096 1.00 76.19 89 ALA A O 1
ATOM 649 N N . GLU A 1 90 ? 19.129 2.879 -15.902 1.00 76.94 90 GLU A N 1
ATOM 650 C CA . GLU A 1 90 ? 20.530 3.300 -15.695 1.00 76.94 90 GLU A CA 1
ATOM 651 C C . GLU A 1 90 ? 20.704 4.829 -15.725 1.00 76.94 90 GLU A C 1
ATOM 653 O O . GLU A 1 90 ? 21.609 5.374 -15.094 1.00 76.94 90 GLU A O 1
ATOM 658 N N . ASN A 1 91 ? 19.816 5.524 -16.436 1.00 70.81 91 ASN A N 1
ATOM 659 C CA . ASN A 1 91 ? 19.806 6.970 -16.632 1.00 70.81 91 ASN A CA 1
ATOM 660 C C . ASN A 1 91 ? 18.780 7.718 -15.755 1.00 70.81 91 ASN A C 1
ATOM 662 O O . ASN A 1 91 ? 18.714 8.947 -15.838 1.00 70.81 91 ASN A O 1
ATOM 666 N N . GLY A 1 92 ? 17.997 7.024 -14.920 1.00 77.00 92 GLY A N 1
ATOM 667 C CA . GLY A 1 92 ? 17.046 7.660 -14.008 1.00 77.00 92 GLY A CA 1
ATOM 668 C C . GLY A 1 92 ? 16.055 6.698 -13.356 1.00 77.00 92 GLY A C 1
ATOM 669 O O . GLY A 1 92 ? 15.706 5.661 -13.912 1.00 77.00 92 GLY A O 1
ATOM 670 N N . ASP A 1 93 ? 15.578 7.068 -12.174 1.00 85.81 93 ASP A N 1
ATOM 671 C CA . ASP A 1 93 ? 14.540 6.351 -11.442 1.00 85.81 93 ASP A CA 1
ATOM 672 C C . ASP A 1 93 ? 13.223 7.138 -11.419 1.00 85.81 93 ASP A C 1
ATOM 674 O O . ASP A 1 93 ? 13.194 8.370 -11.357 1.00 85.81 93 ASP A O 1
ATOM 678 N N . LEU A 1 94 ? 12.108 6.409 -11.473 1.00 88.19 94 LEU A N 1
ATOM 679 C CA . LEU A 1 94 ? 10.774 6.943 -11.237 1.00 88.19 94 LEU A CA 1
ATOM 680 C C . LEU A 1 94 ? 10.095 6.084 -10.179 1.00 88.19 94 LEU A C 1
ATOM 682 O O . LEU A 1 94 ? 9.867 4.894 -10.382 1.00 88.19 94 LEU A O 1
ATOM 686 N N . THR A 1 95 ? 9.730 6.706 -9.060 1.00 91.88 95 THR A N 1
ATOM 687 C CA . THR A 1 95 ? 9.052 6.025 -7.954 1.00 91.88 95 THR A CA 1
ATOM 688 C C . THR A 1 95 ? 7.745 6.725 -7.614 1.00 91.88 95 THR A C 1
ATOM 690 O O . THR A 1 95 ? 7.709 7.929 -7.353 1.00 91.88 95 THR A O 1
ATOM 693 N N . PHE A 1 96 ? 6.669 5.949 -7.554 1.00 93.62 96 PHE A N 1
ATOM 694 C CA . PHE A 1 96 ? 5.406 6.326 -6.942 1.00 93.62 96 PHE A CA 1
ATOM 695 C C . PHE A 1 96 ? 5.295 5.688 -5.557 1.00 93.62 96 PHE A C 1
ATOM 697 O O . PHE A 1 96 ? 5.489 4.487 -5.374 1.00 93.62 96 PHE A O 1
ATOM 704 N N . SER A 1 97 ? 4.950 6.511 -4.570 1.00 95.31 97 SER A N 1
ATOM 705 C CA . SER A 1 97 ? 4.679 6.066 -3.209 1.00 95.31 97 SER A CA 1
ATOM 706 C C . SER A 1 97 ? 3.511 6.847 -2.632 1.00 95.31 97 SER A C 1
ATOM 708 O O . SER A 1 97 ? 3.470 8.078 -2.700 1.00 95.31 97 SER A O 1
ATOM 710 N N . ARG A 1 98 ? 2.550 6.134 -2.049 1.00 95.06 98 ARG A N 1
ATOM 711 C CA . ARG A 1 98 ? 1.390 6.724 -1.384 1.00 95.06 98 ARG A CA 1
ATOM 712 C C . ARG A 1 98 ? 1.147 6.040 -0.055 1.00 95.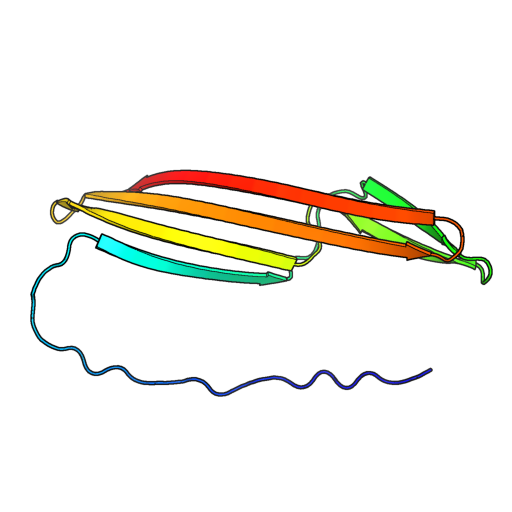06 98 ARG A C 1
ATOM 714 O O . ARG A 1 98 ? 0.792 4.865 -0.015 1.00 95.06 98 ARG A O 1
ATOM 721 N N . PHE A 1 99 ? 1.243 6.811 1.019 1.00 97.25 99 PHE A N 1
ATOM 722 C CA . PHE A 1 99 ? 0.692 6.416 2.306 1.00 97.25 99 PHE A CA 1
ATOM 723 C C . PHE A 1 99 ? -0.792 6.788 2.361 1.00 97.25 99 PHE A C 1
ATOM 725 O O . PHE A 1 99 ? -1.163 7.922 2.054 1.00 97.25 99 PHE A O 1
ATOM 732 N N . ALA A 1 100 ? -1.638 5.838 2.737 1.00 95.50 100 ALA A N 1
ATOM 733 C CA . ALA A 1 100 ? -3.071 6.036 2.886 1.00 95.50 100 ALA A CA 1
ATOM 734 C C . ALA A 1 100 ? -3.526 5.508 4.241 1.00 95.50 100 ALA A C 1
ATOM 736 O O . ALA A 1 100 ? -3.093 4.443 4.680 1.00 95.50 100 ALA A O 1
ATOM 737 N N . TRP A 1 101 ? -4.428 6.242 4.878 1.00 97.19 101 TRP A N 1
ATOM 738 C CA . TRP A 1 101 ? -5.097 5.814 6.094 1.00 97.19 101 TRP A CA 1
ATOM 739 C C . TRP A 1 101 ? -6.593 6.058 5.957 1.00 97.19 101 TRP A C 1
ATOM 741 O O . TRP A 1 101 ? -7.024 6.946 5.220 1.00 97.19 101 TRP A O 1
ATOM 751 N N . GLU A 1 102 ? -7.380 5.263 6.663 1.00 96.62 102 GLU A N 1
ATOM 752 C CA . GLU A 1 102 ? -8.833 5.369 6.665 1.00 96.62 102 GLU A CA 1
ATOM 753 C C . GLU A 1 102 ? -9.398 5.050 8.046 1.00 96.62 102 GLU A C 1
ATOM 755 O O . GLU A 1 102 ? -8.844 4.248 8.801 1.00 96.62 102 GLU A O 1
ATOM 760 N N . ALA A 1 103 ? -10.518 5.702 8.353 1.00 97.25 103 ALA A N 1
ATOM 761 C CA . ALA A 1 103 ? -11.325 5.456 9.532 1.00 97.25 103 ALA A CA 1
ATOM 762 C C . ALA A 1 103 ? -12.773 5.265 9.092 1.00 97.25 103 ALA A C 1
ATOM 764 O O . ALA A 1 103 ? -13.400 6.198 8.589 1.00 97.25 103 ALA A O 1
ATOM 765 N N . ILE A 1 104 ? -13.285 4.048 9.248 1.00 96.94 104 ILE A N 1
ATOM 766 C CA . ILE A 1 104 ? -14.590 3.652 8.727 1.00 96.94 104 ILE A CA 1
ATOM 767 C C . ILE A 1 104 ? -15.467 3.210 9.899 1.00 96.94 104 ILE A C 1
ATOM 769 O O . ILE A 1 104 ? -15.230 2.131 10.447 1.00 96.94 104 ILE A O 1
ATOM 773 N N . PRO A 1 105 ? -16.473 4.007 10.298 1.00 96.00 105 PRO A N 1
ATOM 774 C CA . PRO A 1 105 ? -17.568 3.503 11.112 1.00 96.00 105 PRO A CA 1
ATOM 775 C C . PRO A 1 105 ? -18.489 2.626 10.254 1.00 96.00 105 PRO A C 1
ATOM 777 O O . PRO A 1 105 ? -18.806 2.990 9.119 1.00 96.00 105 PRO A O 1
ATOM 780 N N . TYR A 1 106 ? -18.943 1.493 10.782 1.00 93.12 106 TYR A N 1
ATOM 781 C CA . TYR A 1 106 ? -19.900 0.619 10.099 1.00 93.12 106 TYR A CA 1
ATOM 782 C C . TYR A 1 106 ? -20.840 -0.083 11.088 1.00 93.12 106 TYR A C 1
ATOM 784 O O . TYR A 1 106 ? -20.547 -0.151 12.283 1.00 93.12 106 TYR A O 1
ATOM 792 N N . TYR A 1 107 ? -21.994 -0.535 10.586 1.00 88.00 107 TYR A N 1
ATOM 793 C CA . TYR A 1 107 ? -23.078 -1.165 11.347 1.00 88.00 107 TYR A CA 1
ATOM 794 C C . TYR A 1 107 ? -23.436 -2.543 10.787 1.00 88.00 107 TYR A C 1
ATOM 796 O O . TYR A 1 107 ? -23.197 -2.752 9.574 1.00 88.00 107 TYR A O 1
#

Sequence (107 aa):
MKKFSLAVLAALSTTAYASEDITNPLSFSATAGYTFGGDTLGTLVYEDDSDNSVKAGSGLILGGGFNYALSQTFDIRLNASIHLDSADAENGDLTFSRFAWEAIPYY

Radius of gyration: 20.06 Å; chains: 1; bounding box: 45×33×53 Å

Foldseek 3Di:
DDDDDDDDPPDDPDDDDDDDDPPQQKDKFKDKDFWDDADFPDKDQAPVRDIDTWHPTGAIKTWMWMKGHPDPFKIKIKIKIKGWDWDDYPVDIDIDIDIDIDIDIGD

Organism: NCBI:txid43658

pLDDT: mean 82.77, std 19.18, range [36.44, 98.19]

InterPro domains:
  IPR011250 Outer membrane protein/outer membrane enzyme PagP, beta-barrel [SSF56925] (12-97)